Protein AF-A0A830C5P8-F1 (afdb_monomer)

Foldseek 3Di:
DPPDDDDDPVNVVVVVVVVVLVVVLVVLLVVLVVPQCADPQRRRNVQQDQDDQAPDPPPPTGGLVHSCSSNPVVSVVSVVVVPDDPVDPDDRDPPPPPPPRRDPPDPPPDDDDDDDDD

Mean predicted aligned error: 13.29 Å

Solvent-accessible surface area (backbone atoms only — not comparable to full-atom values): 7419 Å² total; per-residue (Å²): 135,84,87,70,77,89,84,51,81,66,54,55,54,52,53,51,50,52,48,50,54,52,51,54,45,49,52,39,40,52,49,23,64,65,40,38,53,35,36,96,89,44,64,63,35,52,69,56,48,57,35,54,72,55,76,52,72,56,95,84,50,32,71,69,65,23,31,45,33,28,64,50,52,50,47,52,51,50,57,49,56,75,72,47,62,91,90,58,88,69,77,80,80,84,75,69,71,62,93,80,57,57,65,94,72,51,82,76,80,80,76,72,96,79,75,85,86,134

InterPro domains:
  IPR001280 Photosystem I PsaA/PsaB [PF00223] (2-72)
  IPR001280 Photosystem I PsaA/PsaB [PR00257] (12-30)
  IPR001280 Photosystem I PsaA/PsaB [PR00257] (43-63)
  IPR020586 Photosystem I PsaA/PsaB, conserved site [PS00419] (54-63)
  IPR036408 Photosystem I PsaA/PsaB superfamily [G3DSA:1.20.1130.10] (1-91)
  IPR036408 Photosystem I PsaA/PsaB superfamily [SSF81558] (3-72)

Organism: NCBI:txid374723

Nearest PDB structures (foldseek):
  4y28-assembly1_B  TM=9.192E-01  e=2.673E-08  Pisum sativum
  7s3d-assembly1_B  TM=8.753E-01  e=3.894E-08  Synechococcus sp. PCC 7335
  7yca-assembly1_B  TM=8.854E-01  e=4.415E-08  Ostreococcus tauri
  8jjr-assembly1_b  TM=9.277E-01  e=1.228E-06  Symbiodinium sp.
  8jzf-assembly1_b  TM=8.764E-01  e=1.083E-06  Symbiodinium

Secondary structure (DSSP, 8-state):
--SS----HHHHHHHHHHHHHHHHHHHHHHHHHHHSS--SS-TTGGGT-S--S-S-SGGG--TT-SHHIIIIIHHHHHHHHHHS-TT--------PPPTTSS-S-S----S----S--

pLDDT: mean 71.53, std 20.06, range [27.89, 93.12]

Sequence (118 aa):
DSLFLTIGPGDFLVHHDIALGLHTTTLILVKGALDARCSKLMPDKKDFGYSFPCDGPGRGGTCDISAWDFMFRNPTSILSKSQTNPHHASAQPESQPPPNEYPTTGPTIKGEKSSQHA

Radius of gyration: 19.57 Å; Cα contacts (8 Å, |Δi|>4): 77; chains: 1; bounding box: 37×33×67 Å

Structure (mmCIF, N/CA/C/O backbone):
data_AF-A0A830C5P8-F1
#
_entry.id   AF-A0A830C5P8-F1
#
loop_
_atom_site.group_PDB
_atom_site.id
_atom_site.type_symbol
_atom_site.label_atom_id
_atom_site.label_alt_id
_atom_site.label_comp_id
_atom_site.label_asym_id
_atom_site.label_entity_id
_atom_site.label_seq_id
_atom_site.pdbx_PDB_ins_code
_atom_site.Cartn_x
_atom_site.Cartn_y
_atom_site.Cartn_z
_atom_site.occupancy
_atom_site.B_iso_or_equiv
_atom_site.auth_seq_id
_atom_site.auth_comp_id
_atom_site.auth_asym_id
_atom_site.auth_atom_id
_atom_site.pdbx_PDB_model_num
ATOM 1 N N . ASP A 1 1 ? 4.037 2.711 -39.847 1.00 46.00 1 ASP A N 1
ATOM 2 C CA . ASP A 1 1 ? 3.758 1.618 -38.893 1.00 46.00 1 ASP A CA 1
ATOM 3 C C . ASP A 1 1 ? 4.921 1.388 -37.938 1.00 46.00 1 ASP A C 1
ATOM 5 O O . ASP A 1 1 ? 5.763 0.534 -38.169 1.00 46.00 1 ASP A O 1
ATOM 9 N N . SER A 1 2 ? 4.992 2.155 -36.851 1.00 58.16 2 SER A N 1
ATOM 10 C CA . SER A 1 2 ? 5.846 1.831 -35.700 1.00 58.16 2 SER A CA 1
ATOM 11 C C . SER A 1 2 ? 5.000 1.080 -34.674 1.00 58.16 2 SER A C 1
ATOM 13 O O . SER A 1 2 ? 4.689 1.606 -33.609 1.00 58.16 2 SER A O 1
ATOM 15 N N . LEU A 1 3 ? 4.524 -0.112 -35.046 1.00 66.56 3 LEU A N 1
ATOM 16 C CA . LEU A 1 3 ? 3.665 -0.919 -34.173 1.00 66.56 3 LEU A CA 1
ATOM 17 C C . LEU A 1 3 ? 4.488 -1.629 -33.081 1.00 66.56 3 LEU A C 1
ATOM 19 O O . LEU A 1 3 ? 3.956 -1.916 -32.018 1.00 66.56 3 LEU A O 1
ATOM 23 N N . PHE A 1 4 ? 5.795 -1.823 -33.308 1.00 70.19 4 PHE A N 1
ATOM 24 C CA . PHE A 1 4 ? 6.770 -2.277 -32.313 1.00 70.19 4 PHE A CA 1
ATOM 25 C C . PHE A 1 4 ? 8.138 -1.620 -32.559 1.00 70.19 4 PHE A C 1
ATOM 27 O O . PHE A 1 4 ? 8.667 -1.676 -33.668 1.00 70.19 4 PHE A O 1
ATOM 34 N N . LEU A 1 5 ? 8.703 -0.995 -31.522 1.00 81.38 5 LEU A N 1
ATOM 35 C CA . LEU A 1 5 ? 10.093 -0.526 -31.494 1.00 81.38 5 LEU A CA 1
ATOM 36 C C . LEU A 1 5 ? 11.034 -1.713 -31.239 1.00 81.38 5 LEU A C 1
ATOM 38 O O . LEU A 1 5 ? 10.670 -2.665 -30.548 1.00 81.38 5 LEU A O 1
ATOM 42 N N . THR A 1 6 ? 12.245 -1.664 -31.795 1.00 76.81 6 THR A N 1
ATOM 43 C CA . THR A 1 6 ? 13.301 -2.644 -31.504 1.00 76.81 6 THR A CA 1
ATOM 44 C C . THR A 1 6 ? 13.670 -2.587 -30.026 1.00 76.81 6 THR A C 1
ATOM 46 O O . THR A 1 6 ? 14.188 -1.572 -29.568 1.00 76.81 6 THR A O 1
ATOM 49 N N . ILE A 1 7 ? 13.406 -3.681 -29.313 1.00 82.44 7 ILE A N 1
ATOM 50 C CA . ILE A 1 7 ? 13.641 -3.830 -27.874 1.00 82.44 7 ILE A CA 1
ATOM 51 C C . ILE A 1 7 ? 15.146 -3.930 -27.609 1.00 82.44 7 ILE A C 1
ATOM 53 O O . ILE A 1 7 ? 15.818 -4.822 -28.132 1.00 82.44 7 ILE A O 1
ATOM 57 N N . GLY A 1 8 ? 15.669 -3.023 -26.790 1.00 86.81 8 GLY A N 1
ATOM 58 C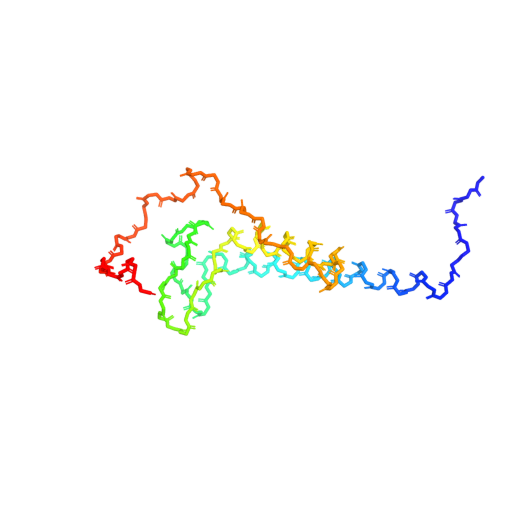 CA . GLY A 1 8 ? 17.038 -3.047 -26.288 1.00 86.81 8 GLY A CA 1
ATOM 59 C C . GLY A 1 8 ? 17.137 -3.596 -24.857 1.00 86.81 8 GLY A C 1
ATOM 60 O O . GLY A 1 8 ? 16.138 -3.702 -24.147 1.00 86.81 8 GLY A O 1
ATOM 61 N N . PRO A 1 9 ? 18.353 -3.896 -24.367 1.00 83.75 9 PRO A N 1
ATOM 62 C CA . PRO A 1 9 ? 18.568 -4.317 -22.978 1.00 83.75 9 PRO A CA 1
ATOM 63 C C . PRO A 1 9 ? 18.152 -3.251 -21.945 1.00 83.75 9 PRO A C 1
ATOM 65 O O . PRO A 1 9 ? 17.848 -3.591 -20.805 1.00 83.75 9 PRO A O 1
ATOM 68 N N . GLY A 1 10 ? 18.097 -1.971 -22.336 1.00 83.75 10 GLY A N 1
ATOM 69 C CA . GLY A 1 10 ? 17.573 -0.890 -21.494 1.00 83.75 10 GLY A CA 1
ATOM 70 C C . GLY A 1 10 ? 16.061 -0.977 -21.258 1.00 83.75 10 GLY A C 1
ATOM 71 O O . GLY A 1 10 ? 15.604 -0.704 -20.149 1.00 83.75 10 GLY A O 1
ATOM 72 N N . ASP A 1 11 ? 15.293 -1.441 -22.248 1.00 84.81 11 ASP A N 1
ATOM 73 C CA . ASP A 1 11 ? 13.836 -1.579 -22.132 1.00 84.81 11 ASP A CA 1
ATOM 74 C C . ASP A 1 11 ? 13.455 -2.666 -21.120 1.00 84.81 11 ASP A C 1
ATOM 76 O O . ASP A 1 11 ? 12.438 -2.548 -20.441 1.00 84.81 11 ASP A O 1
ATOM 80 N N . PHE A 1 12 ? 14.300 -3.691 -20.946 1.00 87.62 12 PHE A N 1
ATOM 81 C CA . PHE A 1 12 ? 14.114 -4.725 -19.924 1.00 87.62 12 PHE A CA 1
ATOM 82 C C . PHE A 1 12 ? 14.169 -4.151 -18.502 1.00 87.62 12 PHE A C 1
ATOM 84 O O . PHE A 1 12 ? 13.325 -4.485 -17.669 1.00 87.62 12 PHE A O 1
ATOM 91 N N . LEU A 1 13 ? 15.132 -3.263 -18.228 1.00 89.69 13 LEU A N 1
ATOM 92 C CA . LEU A 1 13 ? 15.282 -2.636 -16.911 1.00 89.69 13 LEU A CA 1
ATOM 93 C C . LEU A 1 13 ? 14.099 -1.720 -16.594 1.00 89.69 13 LEU A C 1
ATOM 95 O O . LEU A 1 13 ? 13.536 -1.810 -15.507 1.00 89.69 13 LEU A O 1
ATOM 99 N N . VAL A 1 14 ? 13.686 -0.892 -17.556 1.00 89.94 14 VAL A N 1
ATOM 100 C CA . VAL A 1 14 ? 12.535 0.009 -17.389 1.00 89.94 14 VAL A CA 1
ATOM 101 C C . VAL A 1 14 ? 11.242 -0.786 -17.210 1.00 89.94 14 VAL A C 1
ATOM 103 O O . VAL A 1 14 ? 10.440 -0.471 -16.336 1.00 89.94 14 VAL A O 1
ATOM 106 N N . HIS A 1 15 ? 11.043 -1.856 -17.983 1.00 88.62 15 HIS A N 1
ATOM 107 C CA . HIS A 1 15 ? 9.858 -2.699 -17.843 1.00 88.62 15 HIS A CA 1
ATOM 108 C C . HIS A 1 15 ? 9.804 -3.386 -16.472 1.00 88.62 15 HIS A C 1
ATOM 110 O O . HIS A 1 15 ? 8.736 -3.472 -15.865 1.00 88.62 15 HIS A O 1
ATOM 116 N N . HIS A 1 16 ? 10.952 -3.832 -15.955 1.00 90.31 16 HIS A N 1
ATOM 117 C CA . HIS A 1 16 ? 11.043 -4.430 -14.627 1.00 90.31 16 HIS A CA 1
ATOM 118 C C . HIS A 1 16 ? 10.822 -3.404 -13.503 1.00 90.31 16 HIS A C 1
ATOM 120 O O . HIS A 1 16 ? 10.169 -3.724 -12.512 1.00 90.31 16 HIS A O 1
ATOM 126 N N . ASP A 1 17 ? 11.314 -2.173 -13.650 1.00 90.94 17 ASP A N 1
ATOM 127 C CA . ASP A 1 17 ? 11.089 -1.097 -12.678 1.00 90.94 17 ASP A CA 1
ATOM 128 C C . ASP A 1 17 ? 9.609 -0.686 -12.616 1.00 90.94 17 ASP A C 1
ATOM 130 O O . ASP A 1 17 ? 9.010 -0.641 -11.540 1.00 90.94 17 ASP A O 1
ATOM 134 N N . ILE A 1 18 ? 8.962 -0.526 -13.777 1.00 90.94 18 ILE A N 1
ATOM 135 C CA . ILE A 1 18 ? 7.517 -0.269 -13.862 1.00 90.94 18 ILE A CA 1
ATOM 136 C C . ILE A 1 18 ? 6.730 -1.432 -13.251 1.00 90.94 18 ILE A C 1
ATOM 138 O O . ILE A 1 18 ? 5.796 -1.210 -12.476 1.00 90.94 18 ILE A O 1
ATOM 142 N N . ALA A 1 19 ? 7.109 -2.677 -13.558 1.00 91.62 19 ALA A N 1
ATOM 143 C CA . ALA A 1 19 ? 6.483 -3.844 -12.956 1.00 91.62 19 ALA A CA 1
ATOM 144 C C . ALA A 1 19 ? 6.629 -3.810 -11.429 1.00 91.62 19 ALA A C 1
ATOM 146 O O . ALA A 1 19 ? 5.633 -3.974 -10.729 1.00 91.62 19 ALA A O 1
ATOM 147 N N . LEU A 1 20 ? 7.820 -3.538 -10.895 1.00 91.88 20 LEU A N 1
ATOM 148 C CA . LEU A 1 20 ? 8.043 -3.431 -9.454 1.00 91.88 20 LEU A CA 1
ATOM 149 C C . LEU A 1 20 ? 7.197 -2.313 -8.821 1.00 91.88 20 LEU A C 1
ATOM 151 O O . LEU A 1 20 ? 6.568 -2.535 -7.783 1.00 91.88 20 LEU A O 1
ATOM 155 N N . GLY A 1 21 ? 7.109 -1.144 -9.458 1.00 90.31 21 GLY A N 1
ATOM 156 C CA . GLY A 1 21 ? 6.255 -0.035 -9.020 1.00 90.31 21 GLY A CA 1
ATOM 157 C C . GLY A 1 21 ? 4.767 -0.404 -8.969 1.00 90.31 21 GLY A C 1
ATOM 158 O O . GLY A 1 21 ? 4.074 -0.107 -7.992 1.00 90.31 21 GLY A O 1
ATOM 159 N N . LEU A 1 22 ? 4.269 -1.125 -9.978 1.00 91.06 22 LEU A N 1
ATOM 160 C CA . LEU A 1 22 ? 2.883 -1.607 -10.016 1.00 91.06 22 LEU A CA 1
ATOM 161 C C . LEU A 1 22 ? 2.612 -2.684 -8.961 1.00 91.06 22 LEU A C 1
ATOM 163 O O . LEU A 1 22 ? 1.587 -2.630 -8.274 1.00 91.06 22 LEU A O 1
ATOM 167 N N . HIS A 1 23 ? 3.526 -3.641 -8.795 1.00 93.12 23 HIS A N 1
ATOM 168 C CA . HIS A 1 23 ? 3.391 -4.696 -7.791 1.00 93.12 23 HIS A CA 1
ATOM 169 C C . HIS A 1 23 ? 3.398 -4.108 -6.379 1.00 93.12 23 HIS A C 1
ATOM 171 O O . HIS A 1 23 ? 2.520 -4.428 -5.582 1.00 93.12 23 HIS A O 1
ATOM 177 N N . THR A 1 24 ? 4.336 -3.210 -6.069 1.00 91.75 24 THR A N 1
ATOM 178 C CA . THR A 1 24 ? 4.420 -2.565 -4.748 1.00 91.75 24 THR A CA 1
ATOM 179 C C . THR A 1 24 ? 3.190 -1.716 -4.447 1.00 91.75 24 THR A C 1
ATOM 181 O O . THR A 1 24 ? 2.618 -1.841 -3.365 1.00 91.75 24 THR A O 1
ATOM 184 N N . THR A 1 25 ? 2.713 -0.930 -5.415 1.00 91.06 25 THR A N 1
ATOM 185 C CA . THR A 1 25 ? 1.477 -0.148 -5.270 1.00 91.06 25 THR A CA 1
ATOM 186 C C . THR A 1 25 ? 0.278 -1.059 -5.007 1.00 91.06 25 THR A C 1
ATOM 188 O O . THR A 1 25 ? -0.472 -0.842 -4.057 1.00 91.06 25 THR A O 1
ATOM 191 N N . THR A 1 26 ? 0.132 -2.136 -5.783 1.00 92.38 26 THR A N 1
ATOM 192 C CA . THR A 1 26 ? -0.957 -3.107 -5.599 1.00 92.38 26 THR A CA 1
ATOM 193 C C . THR A 1 26 ? -0.883 -3.780 -4.230 1.00 92.38 26 THR A C 1
ATOM 195 O O . THR A 1 26 ? -1.902 -3.895 -3.553 1.00 92.38 26 THR A O 1
ATOM 198 N N . LEU A 1 27 ? 0.310 -4.179 -3.777 1.00 92.69 27 LEU A N 1
ATOM 199 C CA . LEU A 1 27 ? 0.498 -4.789 -2.460 1.00 92.69 27 LEU A CA 1
ATOM 200 C C . LEU A 1 27 ? 0.065 -3.855 -1.327 1.00 92.69 27 LEU A C 1
ATOM 202 O O . LEU A 1 27 ? -0.579 -4.310 -0.385 1.00 92.69 27 LEU A O 1
ATOM 206 N N . ILE A 1 28 ? 0.373 -2.562 -1.420 1.00 92.31 28 ILE A N 1
ATOM 207 C CA . ILE A 1 28 ? 0.003 -1.570 -0.401 1.00 92.31 28 ILE A CA 1
ATOM 208 C C . ILE A 1 28 ? -1.511 -1.370 -0.355 1.00 92.31 28 ILE A C 1
ATOM 210 O O . ILE A 1 28 ? -2.090 -1.398 0.731 1.00 92.31 28 ILE A O 1
ATOM 214 N N . LEU A 1 29 ? -2.159 -1.241 -1.516 1.00 90.88 29 LEU A N 1
ATOM 215 C CA . LEU A 1 29 ? -3.614 -1.093 -1.606 1.00 90.88 29 LEU A CA 1
ATOM 216 C C . LEU A 1 29 ? -4.340 -2.342 -1.089 1.00 90.88 29 LEU A C 1
ATOM 218 O O . LEU A 1 29 ? -5.253 -2.242 -0.271 1.00 90.88 29 LEU A O 1
ATOM 222 N N . VAL A 1 30 ? -3.904 -3.532 -1.513 1.00 93.00 30 VAL A N 1
ATOM 223 C CA . VAL A 1 30 ? -4.482 -4.807 -1.066 1.00 93.00 30 VAL A CA 1
ATOM 224 C C . VAL A 1 30 ? -4.281 -4.987 0.436 1.00 93.00 30 VAL A C 1
ATOM 226 O O . VAL A 1 30 ? -5.220 -5.350 1.143 1.00 93.00 30 VAL A O 1
ATOM 229 N N . LYS A 1 31 ? -3.086 -4.688 0.954 1.00 91.19 31 LYS A N 1
ATOM 230 C CA . LYS A 1 31 ? -2.804 -4.746 2.390 1.00 91.19 31 LYS A CA 1
ATOM 231 C C . LYS A 1 31 ? -3.692 -3.782 3.173 1.00 91.19 31 LYS A C 1
ATOM 233 O O . LYS A 1 31 ? -4.281 -4.199 4.166 1.00 91.19 31 LYS A O 1
ATOM 238 N N . GLY A 1 32 ? -3.828 -2.539 2.713 1.00 88.25 32 GLY A N 1
ATOM 239 C CA . GLY A 1 32 ? -4.707 -1.537 3.310 1.00 88.25 32 GLY A CA 1
ATOM 240 C C . GLY A 1 32 ? -6.163 -1.988 3.356 1.00 88.25 32 GLY A C 1
ATOM 241 O O . GLY A 1 32 ? -6.790 -1.907 4.407 1.00 88.25 32 GLY A O 1
ATOM 242 N N . ALA A 1 33 ? -6.680 -2.537 2.255 1.00 86.75 33 ALA A N 1
ATOM 243 C CA . ALA A 1 33 ? -8.047 -3.044 2.173 1.00 86.75 33 ALA A CA 1
ATOM 244 C C . ALA A 1 33 ? -8.293 -4.249 3.098 1.00 86.75 33 ALA A C 1
ATOM 246 O O . ALA A 1 33 ? -9.332 -4.323 3.757 1.00 86.75 33 ALA A O 1
ATOM 247 N N . LEU A 1 34 ? -7.337 -5.180 3.181 1.00 89.50 34 LEU A N 1
ATOM 248 C CA . LEU A 1 34 ? -7.433 -6.346 4.064 1.00 89.50 34 LEU A CA 1
ATOM 249 C C . LEU A 1 34 ? -7.331 -5.955 5.546 1.00 89.50 34 LEU A C 1
ATOM 251 O O . LEU A 1 34 ? -8.091 -6.468 6.368 1.00 89.50 34 LEU A O 1
ATOM 255 N N . ASP A 1 35 ? -6.451 -5.010 5.878 1.00 87.69 35 ASP A N 1
ATOM 256 C CA . ASP A 1 35 ? -6.244 -4.539 7.248 1.00 87.69 35 ASP A CA 1
ATOM 257 C C . ASP A 1 35 ? -7.240 -3.458 7.679 1.00 87.69 35 ASP A C 1
ATOM 259 O O . ASP A 1 35 ? -7.249 -3.107 8.855 1.00 87.69 35 ASP A O 1
ATOM 263 N N . ALA A 1 36 ? -8.069 -2.914 6.780 1.00 82.69 36 ALA A N 1
ATOM 264 C CA . ALA A 1 36 ? -8.971 -1.794 7.072 1.00 82.69 36 ALA A CA 1
ATOM 265 C C . ALA A 1 36 ? -9.968 -2.098 8.200 1.00 82.69 36 ALA A C 1
ATOM 267 O O . ALA A 1 36 ? -10.346 -1.202 8.949 1.00 82.69 36 ALA A O 1
ATOM 268 N N . ARG A 1 37 ? -10.393 -3.360 8.346 1.00 79.38 37 ARG A N 1
ATOM 269 C CA . ARG A 1 37 ? -11.355 -3.749 9.391 1.00 79.38 37 ARG A CA 1
ATOM 270 C C . ARG A 1 37 ? -10.694 -4.118 10.712 1.00 79.38 37 ARG A C 1
ATOM 272 O O . ARG A 1 37 ? -11.267 -3.884 11.770 1.00 79.38 37 ARG A O 1
ATOM 279 N N . CYS A 1 38 ? -9.535 -4.758 10.650 1.00 79.25 38 CYS A N 1
ATOM 280 C CA . CYS A 1 38 ? -8.860 -5.343 11.798 1.00 79.25 38 CYS A CA 1
ATOM 281 C C . CYS A 1 38 ? -7.457 -5.759 11.356 1.00 79.25 38 CYS A C 1
ATOM 283 O O . CYS A 1 38 ? -7.302 -6.389 10.311 1.00 79.25 38 CYS A O 1
ATOM 285 N N . SER A 1 39 ? -6.442 -5.448 12.155 1.00 87.06 39 SER A N 1
ATOM 286 C CA . SER A 1 39 ? -5.114 -6.045 12.016 1.00 87.06 39 SER A CA 1
ATOM 287 C C . SER A 1 39 ? -4.721 -6.724 13.328 1.00 87.06 39 SER A C 1
ATOM 289 O O . SER A 1 39 ? -5.298 -6.456 14.380 1.00 87.06 39 SER A O 1
ATOM 291 N N . LYS A 1 40 ? -3.703 -7.593 13.303 1.00 87.06 40 LYS A N 1
ATOM 292 C CA . LYS A 1 40 ? -3.168 -8.194 14.542 1.00 87.06 40 LYS A CA 1
ATOM 293 C C . LYS A 1 40 ? -2.700 -7.123 15.539 1.00 87.06 40 LYS A C 1
ATOM 295 O O . LYS A 1 40 ? -2.772 -7.339 16.746 1.00 87.06 40 LYS A O 1
ATOM 300 N N . LEU A 1 41 ? -2.204 -5.996 15.025 1.00 84.88 41 LEU A N 1
ATOM 301 C CA . LEU A 1 41 ? -1.733 -4.875 15.829 1.00 84.88 41 LEU A CA 1
ATOM 302 C C . LEU A 1 41 ? -2.907 -4.093 16.433 1.00 84.88 41 LEU A C 1
ATOM 304 O O . LEU A 1 41 ? -2.886 -3.814 17.626 1.00 84.88 41 LEU A O 1
ATOM 308 N N . MET A 1 42 ? -3.937 -3.816 15.634 1.00 81.56 42 MET A N 1
ATOM 309 C CA . MET A 1 42 ? -5.083 -2.974 15.979 1.00 81.56 42 MET A CA 1
ATOM 310 C C . MET A 1 42 ? -6.386 -3.721 15.631 1.00 81.56 42 MET A C 1
ATOM 312 O O . MET A 1 42 ? -6.891 -3.615 14.504 1.00 81.56 42 MET A O 1
ATOM 316 N N . PRO A 1 43 ? -6.894 -4.567 16.547 1.00 84.44 43 PRO A N 1
ATOM 317 C CA . PRO A 1 43 ? -7.998 -5.475 16.250 1.00 84.44 43 PRO A CA 1
ATOM 318 C C . PRO A 1 43 ? -9.365 -4.780 16.124 1.00 84.44 43 PRO A C 1
ATOM 320 O O . PRO A 1 43 ? -10.277 -5.302 15.489 1.00 84.44 43 PRO A O 1
ATOM 323 N N . ASP A 1 44 ? -9.491 -3.595 16.697 1.00 83.00 44 ASP A N 1
ATOM 324 C CA . ASP A 1 44 ? -10.663 -2.723 16.761 1.00 83.00 44 ASP A CA 1
ATOM 325 C C . ASP A 1 44 ? -10.616 -1.595 15.718 1.00 83.00 44 ASP A C 1
ATOM 327 O O . ASP A 1 44 ? -11.373 -0.632 15.780 1.00 83.00 44 ASP A O 1
ATOM 331 N N . LYS A 1 45 ? -9.768 -1.731 14.691 1.00 83.81 45 LYS A N 1
ATOM 332 C CA . LYS A 1 45 ? -9.565 -0.704 13.662 1.00 83.81 45 LYS A CA 1
ATOM 333 C C . LYS A 1 45 ? -10.849 -0.225 12.979 1.00 83.81 45 LYS A C 1
ATOM 335 O O . LYS A 1 45 ? -10.984 0.967 12.719 1.00 83.81 45 LYS A O 1
ATOM 340 N N . LYS A 1 46 ? -11.813 -1.123 12.739 1.00 83.00 46 LYS A N 1
ATOM 341 C CA . LYS A 1 46 ? -13.128 -0.771 12.173 1.00 83.00 46 LYS A CA 1
ATOM 342 C C . LYS A 1 46 ? -13.880 0.304 12.970 1.00 83.00 46 LYS A C 1
ATOM 344 O O . LYS A 1 46 ? -14.708 0.993 12.385 1.00 83.00 46 LYS A O 1
ATOM 349 N N . ASP A 1 47 ? -13.617 0.429 14.270 1.00 85.50 47 ASP A N 1
ATOM 350 C CA . ASP A 1 47 ? -14.348 1.326 15.168 1.00 85.50 47 ASP A CA 1
ATOM 351 C C . ASP A 1 47 ? -13.812 2.767 15.115 1.00 85.50 47 ASP A C 1
ATOM 353 O O . ASP A 1 47 ? -14.512 3.699 15.499 1.00 85.50 47 ASP A O 1
ATOM 357 N N . PHE A 1 48 ? -12.608 2.967 14.566 1.00 77.88 48 PHE A N 1
ATOM 358 C CA . PHE A 1 48 ? -11.991 4.285 14.368 1.00 77.88 48 PHE A CA 1
ATOM 359 C C . PHE A 1 48 ? -12.335 4.919 13.012 1.00 77.88 48 PHE A C 1
ATOM 361 O O . PHE A 1 48 ? -12.156 6.121 12.825 1.00 77.88 48 PHE A O 1
ATOM 368 N N . GLY A 1 49 ? -12.859 4.131 12.070 1.00 83.00 49 GLY A N 1
ATOM 369 C CA . GLY A 1 49 ? -13.244 4.594 10.738 1.00 83.00 49 GLY A CA 1
ATOM 370 C C . GLY A 1 49 ? -12.115 4.549 9.700 1.00 83.00 49 GLY A C 1
ATOM 371 O O . GLY A 1 49 ? -11.065 3.940 9.898 1.00 83.00 49 GLY A O 1
ATOM 372 N N . TYR A 1 50 ? -12.371 5.156 8.538 1.00 81.00 50 TYR A N 1
ATOM 373 C CA . TYR A 1 50 ? -11.491 5.079 7.363 1.00 81.00 50 TYR A CA 1
ATOM 374 C C . TYR A 1 50 ? -10.215 5.928 7.498 1.00 81.00 50 TYR A C 1
ATOM 376 O O . TYR A 1 50 ? -9.145 5.507 7.052 1.00 81.00 50 TYR A O 1
ATOM 384 N N . SER A 1 51 ? -10.326 7.092 8.143 1.00 83.25 51 SER A N 1
ATOM 385 C CA . SER A 1 51 ? -9.245 8.061 8.327 1.00 83.25 51 SER A CA 1
ATOM 386 C C . SER A 1 51 ? -9.119 8.441 9.802 1.00 83.25 51 SER A C 1
ATOM 388 O O . SER A 1 51 ? -10.071 8.933 10.407 1.00 83.25 51 SER A O 1
ATOM 390 N N . PHE A 1 52 ? -7.947 8.193 10.386 1.00 81.31 52 PHE A N 1
ATOM 391 C CA . PHE A 1 52 ? -7.594 8.560 11.759 1.00 81.31 52 PHE A CA 1
ATOM 392 C C . PHE A 1 52 ? -6.064 8.678 11.873 1.00 81.31 52 PHE A C 1
ATOM 394 O O . PHE A 1 52 ? -5.352 7.990 11.147 1.00 81.31 52 PHE A O 1
ATOM 401 N N . PRO A 1 53 ? -5.527 9.542 12.749 1.00 79.06 53 PRO A N 1
ATOM 402 C CA . PRO A 1 53 ? -4.090 9.814 12.781 1.00 79.06 53 PRO A CA 1
ATOM 403 C C . PRO A 1 53 ? -3.264 8.614 13.272 1.00 79.06 53 PRO A C 1
ATOM 405 O O . PRO A 1 53 ? -2.323 8.198 12.600 1.00 79.06 53 PRO A O 1
ATOM 408 N N . CYS A 1 54 ? -3.601 8.064 14.444 1.00 83.94 54 CYS A N 1
ATOM 409 C CA . CYS A 1 54 ? -2.950 6.913 15.084 1.00 83.94 54 CYS A CA 1
ATOM 410 C C . CYS A 1 54 ? -3.898 6.297 16.140 1.00 83.94 54 CYS A C 1
ATOM 412 O O . CYS A 1 54 ? -4.838 6.958 16.578 1.00 83.94 54 CYS A O 1
ATOM 414 N N . ASP A 1 55 ? -3.575 5.103 16.640 1.00 82.81 55 ASP A N 1
ATOM 415 C CA . ASP A 1 55 ? -4.106 4.476 17.871 1.00 82.81 55 ASP A CA 1
ATOM 416 C C . ASP A 1 55 ? -3.109 4.641 19.055 1.00 82.81 55 ASP A C 1
ATOM 418 O O . ASP A 1 55 ? -2.798 3.724 19.816 1.00 82.81 55 ASP A O 1
ATOM 422 N N . GLY A 1 56 ? -2.503 5.831 19.162 1.00 82.06 56 GLY A N 1
ATOM 423 C CA . GLY A 1 56 ? -1.539 6.187 20.213 1.00 82.06 56 GLY A CA 1
ATOM 424 C C . GLY A 1 56 ? -0.164 5.482 20.149 1.00 82.06 56 GLY A C 1
ATOM 425 O O . GLY A 1 56 ? 0.115 4.690 19.247 1.00 82.06 56 GLY A O 1
ATOM 426 N N . PRO A 1 57 ? 0.739 5.771 21.112 1.00 83.50 57 PRO A N 1
ATOM 427 C CA . PRO A 1 57 ? 2.100 5.211 21.166 1.00 83.50 57 PRO A CA 1
ATOM 428 C C . PRO A 1 57 ? 2.154 3.755 21.662 1.00 83.50 57 PRO A C 1
ATOM 430 O O . PRO A 1 57 ? 3.226 3.149 21.716 1.00 83.50 57 PRO A O 1
ATOM 433 N N . GLY A 1 58 ? 1.012 3.182 22.055 1.00 79.62 58 GLY A N 1
ATOM 434 C CA . GLY A 1 58 ? 0.923 1.788 22.471 1.00 79.6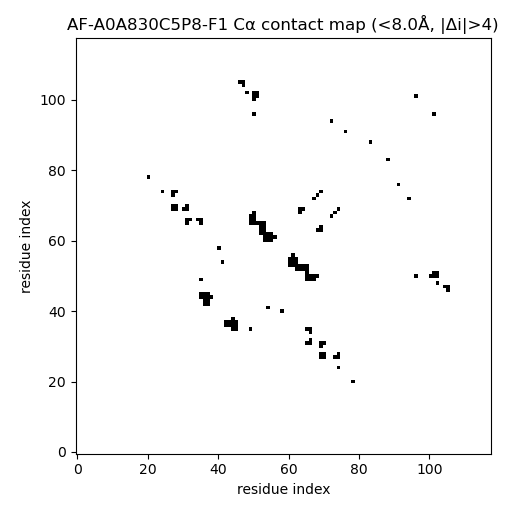2 58 GLY A CA 1
ATOM 435 C C . GLY A 1 58 ? 1.379 0.826 21.369 1.00 79.62 58 GLY A C 1
ATOM 436 O O . GLY A 1 58 ? 1.425 1.166 20.189 1.00 79.62 58 GLY A O 1
ATOM 437 N N . ARG A 1 59 ? 1.724 -0.408 21.756 1.00 79.62 59 ARG A N 1
ATOM 438 C CA . ARG A 1 59 ? 2.050 -1.510 20.825 1.00 79.62 59 ARG A CA 1
ATOM 439 C C . ARG A 1 59 ? 3.230 -1.239 19.871 1.00 79.62 59 ARG A C 1
ATOM 441 O O . ARG A 1 59 ? 3.328 -1.881 18.831 1.00 79.62 59 ARG A O 1
ATOM 448 N N . GLY A 1 60 ? 4.138 -0.333 20.242 1.00 83.69 60 GLY A N 1
ATOM 449 C CA . GLY A 1 60 ? 5.304 0.034 19.430 1.00 83.69 60 GLY A CA 1
ATOM 450 C C . GLY A 1 60 ? 5.064 1.195 18.458 1.00 83.69 60 GLY A C 1
ATOM 451 O O . GLY A 1 60 ? 5.955 1.497 17.672 1.00 83.69 60 GLY A O 1
ATOM 452 N N . GLY A 1 61 ? 3.900 1.853 18.538 1.00 82.19 61 GLY A N 1
ATOM 453 C CA . GLY A 1 61 ? 3.501 2.957 17.666 1.00 82.19 61 GLY A CA 1
ATOM 454 C C . GLY A 1 61 ? 2.577 2.505 16.533 1.00 82.19 61 GLY A C 1
ATOM 455 O O . GLY A 1 61 ? 2.765 1.452 15.927 1.00 82.19 61 GLY A O 1
ATOM 456 N N . THR A 1 62 ? 1.553 3.310 16.255 1.00 83.38 62 THR A N 1
ATOM 457 C CA . THR A 1 62 ? 0.496 3.018 15.266 1.00 83.38 62 THR A CA 1
ATOM 458 C C . THR A 1 62 ? 0.297 4.177 14.287 1.00 83.38 62 THR A C 1
ATOM 460 O O . THR A 1 62 ? -0.796 4.391 13.764 1.00 83.38 62 THR A O 1
ATOM 463 N N . CYS A 1 63 ? 1.355 4.953 14.047 1.00 86.38 63 CYS A N 1
ATOM 464 C CA . CYS A 1 63 ? 1.352 5.983 13.017 1.00 86.38 63 CYS A CA 1
ATOM 465 C C . CYS A 1 63 ? 1.075 5.359 11.646 1.00 86.38 63 CYS A C 1
ATOM 467 O O . CYS A 1 63 ? 1.518 4.246 11.360 1.00 86.38 63 CYS A O 1
ATOM 469 N N . ASP A 1 64 ? 0.347 6.094 10.810 1.00 83.75 64 ASP A N 1
ATOM 470 C CA . ASP A 1 64 ? 0.135 5.784 9.389 1.00 83.75 64 ASP A CA 1
ATOM 471 C C . ASP A 1 64 ? -0.611 4.471 9.152 1.00 83.75 64 ASP A C 1
ATOM 473 O O . ASP A 1 64 ? -0.455 3.802 8.128 1.00 83.75 64 ASP A O 1
ATOM 477 N N . ILE A 1 65 ? -1.402 4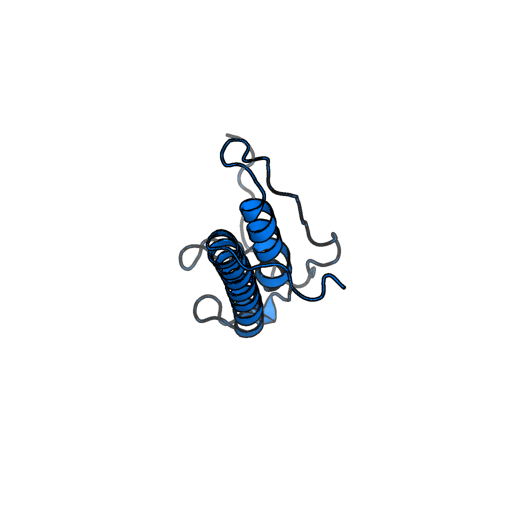.071 10.147 1.00 86.12 65 ILE A N 1
ATOM 478 C CA . ILE A 1 65 ? -2.090 2.791 10.159 1.00 86.12 65 ILE A CA 1
ATOM 479 C C . ILE A 1 65 ? -3.488 2.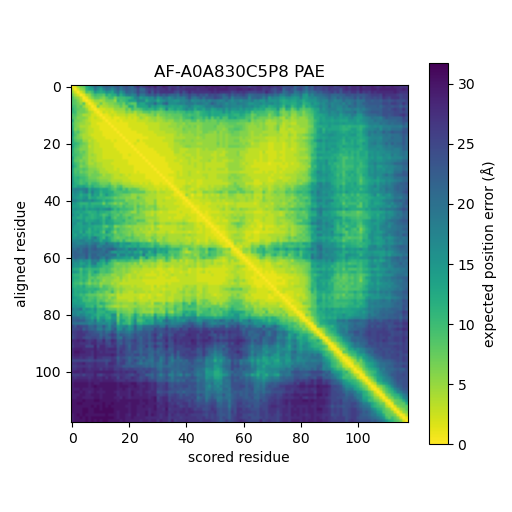885 9.540 1.00 86.12 65 ILE A C 1
ATOM 481 O O . ILE A 1 65 ? -4.088 1.839 9.292 1.00 86.12 65 ILE A O 1
ATOM 485 N N . SER A 1 66 ? -4.038 4.079 9.296 1.00 85.81 66 SER A N 1
ATOM 486 C CA . SER A 1 66 ? -5.414 4.218 8.805 1.00 85.81 66 SER A CA 1
ATOM 487 C C . SER A 1 66 ? -5.570 3.706 7.374 1.00 85.81 66 SER A C 1
ATOM 489 O O . SER A 1 66 ? -4.610 3.634 6.608 1.00 85.81 66 SER A O 1
ATOM 491 N N . ALA A 1 67 ? -6.789 3.321 6.990 1.00 85.88 67 ALA A N 1
ATOM 492 C CA . ALA A 1 67 ? -7.037 2.843 5.630 1.00 85.88 67 ALA A CA 1
ATOM 493 C C . ALA A 1 67 ? -6.739 3.940 4.590 1.00 85.88 67 ALA A C 1
ATOM 495 O O . ALA A 1 67 ? -6.165 3.648 3.543 1.00 85.88 67 ALA A O 1
ATOM 496 N N . TRP A 1 68 ? -7.036 5.200 4.916 1.00 84.88 68 TRP A N 1
ATOM 497 C CA . TRP A 1 68 ? -6.701 6.361 4.094 1.00 84.88 68 TRP A CA 1
ATOM 498 C C . TRP A 1 68 ? -5.184 6.481 3.830 1.00 84.88 68 TRP A C 1
ATOM 500 O O . TRP A 1 68 ? -4.775 6.742 2.694 1.00 84.88 68 TRP A O 1
ATOM 510 N N . ASP A 1 69 ? -4.342 6.173 4.824 1.00 87.12 69 ASP A N 1
ATOM 511 C CA . ASP A 1 69 ? -2.881 6.202 4.668 1.00 87.12 69 ASP A CA 1
ATOM 512 C C . ASP A 1 69 ? -2.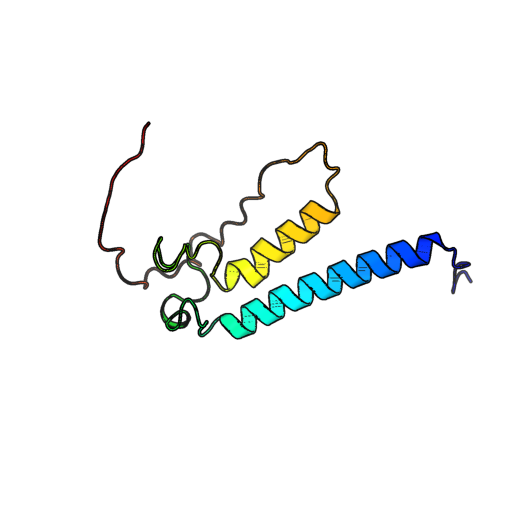383 5.177 3.645 1.00 87.12 69 ASP A C 1
ATOM 514 O O . ASP A 1 69 ? -1.553 5.492 2.791 1.00 87.12 69 ASP A O 1
ATOM 518 N N . PHE A 1 70 ? -2.929 3.958 3.674 1.00 87.81 70 PHE A N 1
ATOM 519 C CA . PHE A 1 70 ? -2.603 2.920 2.692 1.00 87.81 70 PHE A CA 1
ATOM 520 C C . PHE A 1 70 ? -3.160 3.218 1.296 1.00 87.81 70 PHE A C 1
ATOM 522 O O . PHE A 1 70 ? -2.530 2.843 0.311 1.00 87.81 70 PHE A O 1
ATOM 529 N N . MET A 1 71 ? -4.314 3.879 1.194 1.00 84.31 71 MET A N 1
ATOM 530 C CA . MET A 1 71 ? -4.975 4.116 -0.093 1.00 84.31 71 MET A CA 1
ATOM 531 C C . MET A 1 71 ? -4.439 5.337 -0.839 1.00 84.31 71 MET A C 1
ATOM 533 O O . MET A 1 71 ? -4.328 5.300 -2.062 1.00 84.31 71 MET A O 1
ATOM 537 N N . PHE A 1 72 ? -4.094 6.407 -0.123 1.00 83.69 72 PHE A N 1
ATOM 538 C CA . PHE A 1 72 ? -3.755 7.688 -0.746 1.00 83.69 72 PHE A CA 1
ATOM 539 C C . PHE A 1 72 ? -2.343 8.145 -0.414 1.00 83.69 72 PHE A C 1
ATOM 541 O O . PHE A 1 72 ? -1.555 8.441 -1.313 1.00 83.69 72 PHE A O 1
ATOM 548 N N . ARG A 1 73 ? -1.978 8.162 0.864 1.00 84.12 73 ARG A N 1
ATOM 549 C CA . ARG A 1 73 ? -0.724 8.775 1.310 1.00 84.12 73 ARG A CA 1
ATOM 550 C C . ARG A 1 73 ? 0.517 7.959 0.956 1.00 84.12 73 ARG A C 1
ATOM 552 O O . ARG A 1 73 ? 1.471 8.497 0.386 1.00 84.12 73 ARG A O 1
ATOM 559 N N . ASN A 1 74 ? 0.497 6.660 1.245 1.00 88.31 74 ASN A N 1
ATOM 560 C CA . ASN A 1 74 ? 1.618 5.755 0.997 1.00 88.31 74 ASN A CA 1
ATOM 561 C C . ASN A 1 74 ? 1.895 5.579 -0.510 1.00 88.31 74 ASN A C 1
ATOM 563 O O . ASN A 1 74 ? 3.045 5.786 -0.913 1.00 88.31 74 ASN A O 1
ATOM 567 N N . PRO A 1 75 ? 0.891 5.304 -1.372 1.00 86.50 75 PRO A N 1
ATOM 568 C CA . PRO A 1 75 ? 1.111 5.188 -2.814 1.00 86.50 75 PRO A CA 1
ATOM 569 C C . PRO A 1 75 ? 1.635 6.484 -3.440 1.00 86.50 75 PRO A C 1
ATOM 571 O O . PRO A 1 75 ? 2.599 6.453 -4.204 1.00 86.50 75 PRO A O 1
ATOM 574 N N . THR A 1 76 ? 1.070 7.636 -3.062 1.00 82.00 76 THR A N 1
ATOM 575 C CA . THR A 1 76 ? 1.509 8.946 -3.574 1.00 82.00 76 THR A CA 1
ATOM 576 C C . THR A 1 76 ? 2.956 9.243 -3.183 1.00 82.00 76 THR A C 1
ATOM 578 O O . THR A 1 76 ? 3.740 9.735 -3.995 1.00 82.00 76 THR A O 1
ATOM 581 N N . SER A 1 77 ? 3.349 8.890 -1.957 1.00 80.88 77 SER A N 1
ATOM 582 C CA . SER A 1 77 ? 4.725 9.065 -1.485 1.00 80.88 77 SER A CA 1
ATOM 583 C C . SER A 1 77 ? 5.720 8.182 -2.238 1.00 80.88 77 SER A C 1
ATOM 585 O O . SER A 1 77 ? 6.835 8.619 -2.508 1.00 80.88 77 SER A O 1
ATOM 587 N N . ILE A 1 78 ? 5.342 6.950 -2.586 1.00 82.00 78 ILE A N 1
ATOM 588 C CA . ILE A 1 78 ? 6.199 6.028 -3.346 1.00 82.00 78 ILE A CA 1
ATOM 589 C C . ILE A 1 78 ? 6.355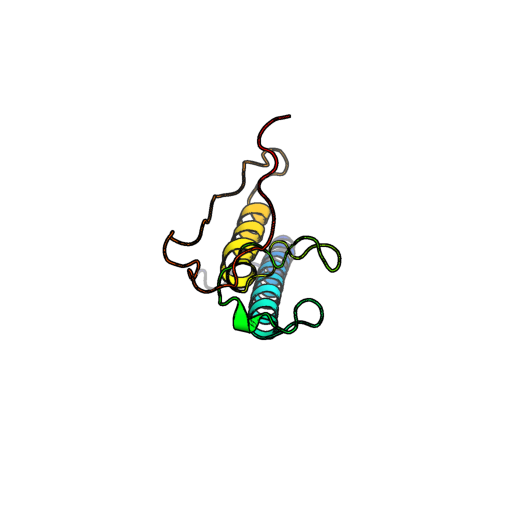 6.499 -4.786 1.00 82.00 78 ILE A C 1
ATOM 591 O O . ILE A 1 78 ? 7.476 6.541 -5.291 1.00 82.00 78 ILE A O 1
ATOM 595 N N . LEU A 1 79 ? 5.257 6.914 -5.419 1.00 76.75 79 LEU A N 1
ATOM 596 C CA . LEU A 1 79 ? 5.288 7.447 -6.777 1.00 76.75 79 LEU A CA 1
ATOM 597 C C . LEU A 1 79 ? 6.142 8.718 -6.860 1.00 76.75 79 LEU A C 1
ATOM 599 O O . LEU A 1 79 ? 6.952 8.854 -7.772 1.00 76.75 79 LEU A O 1
ATOM 603 N N . SER A 1 80 ? 6.007 9.610 -5.876 1.00 76.44 80 SER A N 1
ATOM 604 C CA . SER A 1 80 ? 6.841 10.808 -5.770 1.00 76.44 80 SER A CA 1
ATOM 605 C C . SER A 1 80 ? 8.321 10.444 -5.604 1.00 76.44 80 SER A C 1
ATOM 607 O O . SER A 1 80 ? 9.159 10.899 -6.379 1.00 76.44 80 SER A O 1
ATOM 609 N N . LYS A 1 81 ? 8.651 9.531 -4.678 1.00 70.75 81 LYS A N 1
ATOM 610 C CA . LYS A 1 81 ? 10.037 9.091 -4.436 1.00 70.75 81 LYS A CA 1
ATOM 611 C C . LYS A 1 81 ? 10.679 8.393 -5.637 1.00 70.75 81 LYS A C 1
ATOM 613 O O . LYS A 1 81 ? 11.877 8.547 -5.841 1.00 70.75 81 LYS A O 1
ATOM 618 N N . SER A 1 82 ? 9.899 7.661 -6.434 1.00 65.56 82 SER A N 1
ATOM 619 C CA . SER A 1 82 ? 10.364 7.024 -7.675 1.00 65.56 82 SER A CA 1
ATOM 620 C C . SER A 1 82 ? 10.779 8.049 -8.743 1.00 65.56 82 SER A C 1
ATOM 622 O O . SER A 1 82 ? 11.622 7.746 -9.582 1.00 65.56 82 SER A O 1
ATOM 624 N N . GLN A 1 83 ? 10.250 9.276 -8.683 1.00 62.44 83 GLN A N 1
ATOM 625 C CA . GLN A 1 83 ? 10.520 10.341 -9.656 1.00 62.44 83 GLN A CA 1
ATOM 626 C C . GLN A 1 83 ? 11.507 11.407 -9.148 1.00 62.44 83 GLN A C 1
ATOM 628 O O . GLN A 1 83 ? 12.000 12.217 -9.935 1.00 62.44 83 GLN A O 1
ATOM 633 N N . THR A 1 84 ? 11.820 11.436 -7.848 1.00 57.38 84 THR A N 1
ATOM 634 C CA . THR A 1 84 ? 12.721 12.441 -7.266 1.00 57.38 84 THR A CA 1
ATOM 635 C C . THR A 1 84 ? 14.184 12.014 -7.319 1.00 57.38 84 THR A C 1
ATOM 637 O O . THR A 1 84 ? 14.568 10.967 -6.801 1.00 57.38 84 THR A O 1
ATOM 640 N N . ASN A 1 85 ? 15.023 12.882 -7.883 1.00 49.25 85 ASN A N 1
ATOM 641 C CA . ASN A 1 85 ? 16.478 12.778 -7.824 1.00 49.25 85 ASN A CA 1
ATOM 642 C C . ASN A 1 85 ? 16.941 12.825 -6.342 1.00 49.25 85 ASN A C 1
ATOM 644 O O . ASN A 1 85 ? 16.482 13.709 -5.611 1.00 49.25 85 ASN A O 1
ATOM 648 N N . PRO A 1 86 ? 17.837 11.930 -5.872 1.00 55.09 86 PRO A N 1
ATOM 649 C CA . PRO A 1 86 ? 18.213 11.797 -4.454 1.00 55.09 86 PRO A CA 1
ATOM 650 C C . PRO A 1 86 ? 18.785 13.064 -3.793 1.00 55.09 86 PRO A C 1
ATOM 652 O O . PRO A 1 86 ? 18.879 13.125 -2.570 1.00 55.09 86 PRO A O 1
ATOM 655 N N . HIS A 1 87 ? 19.141 14.088 -4.570 1.00 48.34 87 HIS A N 1
ATOM 656 C CA . HIS A 1 87 ? 19.670 15.356 -4.065 1.00 48.34 87 HIS A CA 1
ATOM 657 C C . HIS A 1 87 ? 18.606 16.389 -3.660 1.00 48.34 87 HIS A C 1
ATOM 659 O O . HIS A 1 87 ? 18.964 17.451 -3.158 1.00 48.34 87 HIS A O 1
ATOM 665 N N . HIS A 1 88 ? 17.314 16.111 -3.858 1.00 44.50 88 HIS A N 1
ATOM 666 C CA . HIS A 1 88 ? 16.245 17.066 -3.559 1.00 44.50 88 HIS A CA 1
ATOM 667 C C . HIS A 1 88 ? 15.064 16.369 -2.866 1.00 44.50 88 HIS A C 1
ATOM 669 O O . HIS A 1 88 ? 13.971 16.241 -3.414 1.00 44.50 88 HIS A O 1
ATOM 675 N N . ALA A 1 89 ? 15.288 15.901 -1.634 1.00 44.97 89 ALA A N 1
ATOM 676 C CA . ALA A 1 89 ? 14.224 15.445 -0.740 1.00 44.97 89 ALA A CA 1
ATOM 677 C C . ALA A 1 89 ? 13.397 16.656 -0.262 1.00 44.97 89 ALA A C 1
ATOM 679 O O . ALA A 1 89 ? 13.567 17.163 0.843 1.00 44.97 89 ALA A O 1
ATOM 680 N N . SER A 1 90 ? 12.543 17.169 -1.146 1.00 39.84 90 SER A N 1
ATOM 681 C CA . SER A 1 90 ? 11.570 18.213 -0.840 1.00 39.84 90 SER A CA 1
ATOM 682 C C . SER A 1 90 ? 10.411 17.631 -0.033 1.00 39.84 90 SER A C 1
ATOM 684 O O . SER A 1 90 ? 9.977 16.506 -0.272 1.00 39.84 90 SER A O 1
ATOM 686 N N . ALA A 1 91 ? 9.949 18.435 0.923 1.00 42.72 91 ALA A N 1
ATOM 687 C CA . ALA A 1 91 ? 8.919 18.177 1.917 1.00 42.72 91 ALA A CA 1
ATOM 688 C C . ALA A 1 91 ? 7.703 17.383 1.415 1.00 42.72 91 ALA A C 1
ATOM 690 O O . ALA A 1 91 ? 7.275 17.490 0.265 1.00 42.72 91 ALA A O 1
ATOM 691 N N . GLN A 1 92 ? 7.141 16.602 2.339 1.00 44.00 92 GLN A N 1
ATOM 692 C CA . GLN A 1 92 ? 5.927 15.823 2.142 1.00 44.00 92 GLN A CA 1
ATOM 693 C C . GLN A 1 92 ? 4.810 16.702 1.560 1.00 44.00 92 GLN A C 1
ATOM 695 O O . GLN A 1 92 ? 4.534 17.757 2.133 1.00 44.00 92 GLN A O 1
ATOM 700 N N . PRO A 1 93 ? 4.134 16.296 0.469 1.00 40.84 93 PRO A N 1
ATOM 701 C CA . PRO A 1 93 ? 2.882 16.931 0.113 1.00 40.84 93 PRO A CA 1
ATOM 702 C C . PRO A 1 93 ? 1.884 16.628 1.230 1.00 40.84 93 PRO A C 1
ATOM 704 O O . PRO A 1 93 ? 1.595 15.465 1.533 1.00 40.84 93 PRO A O 1
ATOM 707 N N . GLU A 1 94 ? 1.401 17.692 1.862 1.00 48.09 94 GLU A N 1
ATOM 708 C CA . GLU A 1 94 ? 0.303 17.699 2.816 1.00 48.09 94 GLU A CA 1
ATOM 709 C C . GLU A 1 94 ? -0.970 17.236 2.099 1.00 48.09 94 GLU A C 1
ATOM 711 O O . GLU A 1 94 ? -1.818 18.013 1.677 1.00 48.09 94 GLU A O 1
ATOM 716 N N . SER A 1 95 ? -1.084 15.925 1.914 1.00 48.16 95 SER A N 1
ATOM 717 C CA . SER A 1 95 ? -2.352 15.274 1.623 1.00 48.16 95 SER A CA 1
ATOM 718 C C . SER A 1 95 ? -3.100 15.151 2.944 1.00 48.16 95 SER A C 1
ATOM 720 O O . SER A 1 95 ? -3.340 14.065 3.435 1.00 48.16 95 SER A O 1
ATOM 722 N N . GLN A 1 96 ? -3.420 16.260 3.608 1.00 47.31 96 GLN A N 1
ATOM 723 C CA . GLN A 1 96 ? -4.434 16.151 4.647 1.00 47.31 96 GLN A CA 1
ATOM 724 C C . GLN A 1 96 ? -5.729 15.692 3.959 1.00 47.31 96 GLN A C 1
ATOM 726 O O . GLN A 1 96 ? -6.100 16.281 2.936 1.00 47.31 96 GLN A O 1
ATOM 731 N N . PRO A 1 97 ? -6.404 14.633 4.444 1.00 50.47 97 PRO A N 1
ATOM 732 C CA . PRO A 1 97 ? -7.762 14.356 3.999 1.00 50.47 97 PRO A CA 1
ATOM 733 C C . PRO A 1 97 ? -8.594 15.626 4.226 1.00 50.47 97 PRO A C 1
ATOM 735 O O . PRO A 1 97 ? -8.293 16.398 5.147 1.00 50.47 97 PRO A O 1
ATOM 738 N N . PRO A 1 98 ? -9.604 15.897 3.384 1.00 45.62 98 PRO A N 1
ATOM 739 C CA . PRO A 1 98 ? -10.406 17.099 3.523 1.00 45.62 98 PRO A CA 1
ATOM 740 C C . PRO A 1 98 ? -10.927 17.202 4.972 1.00 45.62 98 PRO A C 1
ATOM 742 O O . PRO A 1 98 ? -11.219 16.177 5.593 1.00 45.62 98 PRO A O 1
ATOM 745 N N . PRO A 1 99 ? -11.008 18.411 5.559 1.00 50.97 99 PRO A N 1
ATOM 746 C CA . PRO A 1 99 ? -11.185 18.618 7.007 1.00 50.97 99 PRO A CA 1
ATOM 747 C C . PRO A 1 99 ? -12.469 18.013 7.612 1.00 50.97 99 PRO A C 1
ATOM 749 O O . PRO A 1 99 ? -12.663 18.037 8.823 1.00 50.97 99 PRO A O 1
ATOM 752 N N . ASN A 1 100 ? -13.342 17.460 6.777 1.00 51.16 100 ASN A N 1
ATOM 753 C CA . ASN A 1 100 ? -14.585 16.770 7.092 1.00 51.16 100 ASN A CA 1
ATOM 754 C C . ASN A 1 100 ? -14.511 15.227 6.981 1.00 51.16 100 ASN A C 1
ATOM 756 O O . ASN A 1 100 ? -15.524 14.574 7.215 1.00 51.16 100 ASN A O 1
ATOM 760 N N . GLU A 1 101 ? -13.362 14.634 6.632 1.00 50.69 101 GLU A N 1
ATOM 761 C CA . GLU A 1 101 ? -13.186 13.173 6.501 1.00 50.69 101 GLU A CA 1
ATOM 762 C C . GLU A 1 101 ? -12.673 12.480 7.772 1.00 50.69 101 GLU A C 1
ATOM 764 O O . GLU A 1 101 ? -12.770 11.258 7.870 1.00 50.69 101 GLU A O 1
ATOM 769 N N . TYR A 1 102 ? -12.162 13.230 8.754 1.00 50.88 102 TYR A N 1
ATOM 770 C CA . TYR A 1 102 ? -11.911 12.699 10.095 1.00 50.88 102 TYR A CA 1
ATOM 771 C C . TYR A 1 102 ? -13.249 12.631 10.847 1.00 50.88 102 TYR A C 1
ATOM 773 O O . TYR A 1 102 ? -13.798 13.682 11.197 1.00 50.88 102 TYR A O 1
ATOM 781 N N . PRO A 1 103 ? -13.817 11.440 11.113 1.00 44.44 103 PRO A N 1
ATOM 782 C CA . PRO A 1 103 ? -15.088 11.348 11.812 1.00 44.44 103 PRO A CA 1
ATOM 783 C C . PRO A 1 103 ? -14.918 11.898 13.230 1.00 44.44 103 PRO A C 1
ATOM 785 O O . PRO A 1 103 ? -14.083 11.425 13.998 1.00 44.44 103 PRO A O 1
ATOM 788 N N . THR A 1 104 ? -15.753 12.858 13.626 1.00 49.28 104 THR A N 1
ATOM 789 C CA . THR A 1 104 ? -15.830 13.389 15.003 1.00 49.28 104 THR A CA 1
ATOM 790 C C . THR A 1 104 ? -16.439 12.375 15.995 1.00 49.28 104 THR A C 1
ATOM 792 O O . THR A 1 104 ? -17.005 12.746 17.017 1.00 49.28 104 THR A O 1
ATOM 795 N N . THR A 1 105 ? -16.358 11.075 15.701 1.00 43.78 105 THR A N 1
ATOM 796 C CA . THR A 1 105 ? -16.974 9.988 16.477 1.00 43.78 105 THR A CA 1
ATOM 797 C C . THR A 1 105 ? -15.978 8.872 16.805 1.00 43.78 105 THR A C 1
ATOM 799 O O . THR A 1 105 ? -16.344 7.702 16.811 1.00 43.78 105 THR A O 1
ATOM 802 N N . GLY A 1 106 ? -14.718 9.221 17.074 1.00 39.69 106 GLY A N 1
ATOM 803 C CA . GLY A 1 106 ? -13.776 8.359 17.798 1.00 39.69 106 GLY A CA 1
ATOM 804 C C . GLY A 1 106 ? -13.766 8.724 19.289 1.00 39.69 106 GLY A C 1
ATOM 805 O O . GLY A 1 106 ? -14.009 9.890 19.619 1.00 39.69 106 GLY A O 1
ATOM 806 N N . PRO A 1 107 ? -13.528 7.770 20.209 1.00 39.31 107 PRO A N 1
ATOM 807 C CA . PRO A 1 107 ? -13.562 8.043 21.638 1.00 39.31 107 PRO A CA 1
ATOM 808 C C . PRO A 1 107 ? -12.554 9.144 21.959 1.00 39.31 107 PRO A C 1
ATOM 810 O O . PRO A 1 107 ? -11.416 9.120 21.495 1.00 39.31 107 PRO A O 1
ATOM 813 N N . THR A 1 108 ? -13.002 10.126 22.739 1.00 38.91 108 THR A N 1
ATOM 814 C CA . THR A 1 108 ? -12.179 11.197 23.293 1.00 38.91 108 THR A CA 1
ATOM 815 C C . THR A 1 108 ? -10.835 10.627 23.731 1.00 38.91 108 THR A C 1
ATOM 817 O O . THR A 1 108 ? -10.798 9.756 24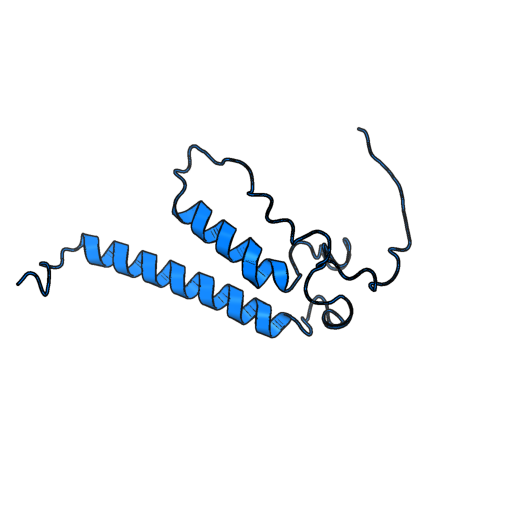.603 1.00 38.91 108 THR A O 1
ATOM 820 N N . ILE A 1 109 ? -9.745 11.117 23.133 1.00 44.22 109 ILE A N 1
ATOM 821 C CA . ILE A 1 109 ? -8.393 10.890 23.636 1.00 44.22 109 ILE A CA 1
ATOM 822 C C . ILE A 1 109 ? -8.400 11.338 25.099 1.00 44.22 109 ILE A C 1
ATOM 824 O O . ILE A 1 109 ? -8.459 12.531 25.404 1.00 44.22 109 ILE A O 1
ATOM 828 N N . LYS A 1 110 ? -8.447 10.372 26.021 1.00 42.12 110 LYS A N 1
ATOM 829 C CA . LYS A 1 110 ? -8.260 10.640 27.442 1.00 42.12 110 LYS A CA 1
ATOM 830 C C . LYS A 1 110 ? -6.773 10.886 27.656 1.00 42.12 110 LYS A C 1
ATOM 832 O O . LYS A 1 110 ? -5.995 9.941 27.625 1.00 42.12 110 LYS A O 1
ATOM 837 N N . GLY A 1 111 ? -6.447 12.151 27.912 1.00 32.09 111 GLY A N 1
ATOM 838 C CA . GLY A 1 111 ? -5.130 12.626 28.337 1.00 32.09 111 GLY A CA 1
ATOM 839 C C . GLY A 1 111 ? -4.189 12.837 27.150 1.00 32.09 111 GLY A C 1
ATOM 840 O O . GLY A 1 111 ? -4.036 11.968 26.312 1.00 32.09 111 GLY A O 1
ATOM 841 N N . GLU A 1 112 ? -3.519 13.964 26.975 1.00 31.45 112 GLU A N 1
ATOM 842 C CA . GLU A 1 112 ? -3.307 15.083 27.875 1.00 31.45 112 GLU A CA 1
ATOM 843 C C . GLU A 1 112 ? -2.728 16.214 27.018 1.00 31.45 112 GLU A C 1
ATOM 845 O O . GLU A 1 112 ? -1.916 15.982 26.122 1.00 31.45 112 GLU A O 1
ATOM 850 N N . LYS A 1 113 ? -3.138 17.454 27.281 1.00 34.31 113 LYS A N 1
ATOM 851 C CA . LYS A 1 113 ? -2.360 18.614 26.851 1.00 34.31 113 LYS A CA 1
ATOM 852 C C . LYS A 1 113 ? -1.031 18.587 27.610 1.00 34.31 113 LYS A C 1
ATOM 854 O O . LYS A 1 113 ? -1.054 18.822 28.809 1.00 34.31 113 LYS A O 1
ATOM 859 N N . SER A 1 114 ? 0.085 18.360 26.927 1.00 31.94 114 SER A N 1
ATOM 860 C CA . SER A 1 114 ? 1.424 18.892 27.244 1.00 31.94 114 SER A CA 1
ATOM 861 C C . SER A 1 114 ? 2.360 18.401 26.131 1.00 31.94 114 SER A C 1
ATOM 863 O O . SER A 1 114 ? 2.388 17.210 25.865 1.00 31.94 114 SER A O 1
ATOM 865 N N . SER A 1 115 ? 3.113 19.177 25.364 1.00 32.81 115 SER A N 1
ATOM 866 C CA . SER A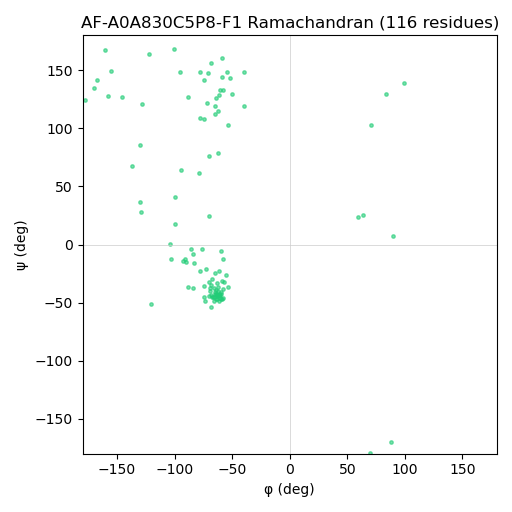 1 115 ? 3.569 20.549 25.489 1.00 32.81 115 SER A CA 1
ATOM 867 C C . SER A 1 115 ? 3.918 21.016 24.072 1.00 32.81 115 SER A C 1
ATOM 869 O O . SER A 1 115 ? 4.678 20.353 23.368 1.00 32.81 115 SER A O 1
ATOM 871 N N . GLN A 1 116 ? 3.367 22.151 23.645 1.00 34.94 116 GLN A N 1
ATOM 872 C CA . GLN A 1 116 ? 4.067 23.016 22.695 1.00 34.94 116 GLN A CA 1
ATOM 873 C C . GLN A 1 116 ? 5.244 23.661 23.455 1.00 34.94 116 GLN A C 1
ATOM 875 O O . GLN A 1 116 ? 5.112 23.915 24.650 1.00 34.94 116 GLN A O 1
ATOM 880 N N . HIS A 1 117 ? 6.356 23.918 22.761 1.00 27.89 117 HIS A N 1
ATOM 881 C CA . HIS A 1 117 ? 7.649 24.428 23.260 1.00 27.89 117 HIS A CA 1
ATOM 882 C C . HIS A 1 117 ? 8.501 23.469 24.110 1.00 27.89 117 HIS A C 1
ATOM 884 O O . HIS A 1 117 ? 8.289 23.333 25.313 1.00 27.89 117 HIS A O 1
ATOM 890 N N . ALA A 1 118 ? 9.536 22.905 23.482 1.00 29.06 118 ALA A N 1
ATOM 891 C CA . ALA A 1 118 ? 10.949 23.217 23.741 1.00 29.06 118 ALA A CA 1
ATOM 892 C C . ALA A 1 118 ? 11.798 22.726 22.558 1.00 29.06 118 ALA A C 1
ATOM 894 O O . ALA A 1 118 ? 11.4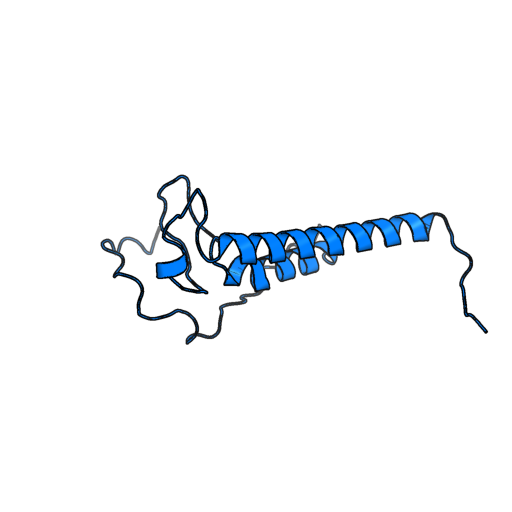91 21.624 22.049 1.00 29.06 118 ALA A O 1
#